Protein AF-0000000079619446 (afdb_homodimer)

Secondary structure (DSSP, 8-state):
--B-TTSSBEEEEE--SSSSTT-EEEEETTBTBS---EEESSPPPPHHHHHHHHHHHHHHHHHHHHHHHHHHHHHHH-/--B-TTSSBEEEEE--SSSSTT-EEEEETTBTBS---EEESSPPPPHHHHHHHHHHHHHHHHHHHHHHHHHHHHHHH-

Foldseek 3Di:
DDAFPVGHFWDKDADCDLFARRWIWTHDPVVVDPTPGIGGPDDGDDPVCSPVVNVVVVVVVVVVVVVVVVVVVVVVVD/DDAFPVGHFWDKDADCDLFARRWIWTDHPVVPDPTPGIGGPDDGDDPVCSPVVNVVVVVVVVVVVVVVVVVVVVVVVD

Solvent-accessible surface area (backbone atoms only — not comparable to full-atom values): 9047 Å² total; per-residue (Å²): 138,54,67,30,86,86,70,42,65,38,38,81,44,70,34,76,46,76,85,36,52,70,33,38,26,34,29,43,71,65,73,83,50,97,66,82,44,73,42,73,70,50,73,84,67,38,73,66,50,48,57,49,48,59,50,53,50,51,52,33,51,52,44,50,50,50,39,53,52,53,51,50,54,54,55,67,76,96,138,54,67,30,88,86,72,43,66,37,38,81,44,71,35,78,46,76,84,35,51,69,35,37,26,33,28,43,71,64,73,81,51,95,65,81,43,73,43,73,70,48,73,83,66,38,73,67,50,47,57,50,49,60,50,51,50,51,54,34,51,52,45,49,51,50,39,53,53,53,51,50,55,54,56,67,75,96

Nearest PDB structures (foldseek):
  6ri9-assembly1_D  TM=3.831E-01  e=5.414E+00  Escherichia coli K-12
  7fik-assembly1_B  TM=2.428E-01  e=3.072E+00  Xenopus laevis
  6fne-assembly1_A  TM=3.066E-01  e=7.899E+00  Homo sapiens

Sequence (156 aa):
MVVCHCGRFAIVRTSWTDQNPGRRFYSCLMQGTKCRFIGWVDPPMCPRSKEIIPGLLKSKNKVDLDVKTLEDRIRTKVMVVCHCGRFAIVRTSWTDQNPGRRFYSCLMQGTKCRFIGWVDPPMCPRSKEIIPGLLKSKNKVDLDVKTLEDRIRTKV

Radius of gyration: 21.34 Å; Cα contacts (8 Å, |Δi|>4): 237; chains: 2; bounding box: 59×54×43 Å

InterPro domains:
  IPR010666 Zinc finger, GRF-type [PF06839] (2-42)
  IPR010666 Zinc finger, GRF-type [PS51999] (4-44)

Structure (mmCIF, N/CA/C/O backbone):
data_AF-0000000079619446-model_v1
#
loop_
_entity.id
_entity.type
_entity.pdbx_description
1 polymer 'GRF-type domain-containing protein'
#
loop_
_atom_site.group_PDB
_atom_site.id
_atom_site.type_symbol
_atom_site.label_atom_id
_atom_site.label_alt_id
_atom_site.label_comp_id
_atom_site.label_asym_id
_atom_site.label_entity_id
_atom_site.label_seq_id
_atom_site.pdbx_PDB_ins_code
_atom_site.Cartn_x
_atom_site.Cartn_y
_atom_site.Cartn_z
_atom_site.occupancy
_atom_site.B_iso_or_equiv
_atom_site.auth_seq_id
_atom_site.auth_comp_id
_atom_site.auth_asym_id
_atom_site.auth_atom_id
_atom_site.pdbx_PDB_model_num
ATOM 1 N N . MET A 1 1 ? 10.445 -25.641 -4.031 1 89.06 1 MET A N 1
ATOM 2 C CA . MET A 1 1 ? 11.305 -24.891 -4.938 1 89.06 1 MET A CA 1
ATOM 3 C C . MET A 1 1 ? 10.742 -24.891 -6.355 1 89.06 1 MET A C 1
ATOM 5 O O . MET A 1 1 ? 10.18 -25.891 -6.801 1 89.06 1 MET A O 1
ATOM 9 N N . VAL A 1 2 ? 10.695 -23.719 -6.941 1 94.81 2 VAL A N 1
ATOM 10 C CA . VAL A 1 2 ? 10.141 -23.594 -8.281 1 94.81 2 VAL A CA 1
ATOM 11 C C . VAL A 1 2 ? 11.266 -23.406 -9.297 1 94.81 2 VAL A C 1
ATOM 13 O O . VAL A 1 2 ? 12.219 -22.672 -9.039 1 94.81 2 VAL A O 1
ATOM 16 N N . VAL A 1 3 ? 11.164 -24.172 -10.375 1 92.94 3 VAL A N 1
ATOM 17 C CA . VAL A 1 3 ? 12.195 -24.125 -11.406 1 92.94 3 VAL A CA 1
ATOM 18 C C . VAL A 1 3 ? 11.672 -23.391 -12.633 1 92.94 3 VAL A C 1
ATOM 20 O O . VAL A 1 3 ? 10.523 -23.594 -13.047 1 92.94 3 VAL A O 1
ATOM 23 N N . CYS A 1 4 ? 12.57 -22.438 -13.203 1 92.62 4 CYS A N 1
ATOM 24 C CA . CYS A 1 4 ? 12.109 -21.703 -14.375 1 92.62 4 CYS A CA 1
ATOM 25 C C . CYS A 1 4 ? 12.359 -22.5 -15.648 1 92.62 4 CYS A C 1
ATOM 27 O O . CYS A 1 4 ? 12.711 -23.688 -15.586 1 92.62 4 CYS A O 1
ATOM 29 N N . HIS A 1 5 ? 12.039 -21.906 -16.766 1 89.56 5 HIS A N 1
ATOM 30 C CA . HIS A 1 5 ? 12.047 -22.609 -18.047 1 89.56 5 HIS A CA 1
ATOM 31 C C . HIS A 1 5 ? 13.461 -22.984 -18.469 1 89.56 5 HIS A C 1
ATOM 33 O O . HIS A 1 5 ? 13.656 -23.953 -19.203 1 89.56 5 HIS A O 1
ATOM 39 N N . CYS A 1 6 ? 14.492 -22.375 -17.953 1 89.19 6 CYS A N 1
ATOM 40 C CA . CYS A 1 6 ? 15.867 -22.625 -18.359 1 89.19 6 CYS A CA 1
ATOM 41 C C . CYS A 1 6 ? 16.531 -23.641 -17.438 1 89.19 6 CYS A C 1
ATOM 43 O O . CYS A 1 6 ? 17.719 -23.938 -17.594 1 89.19 6 CYS A O 1
ATOM 45 N N . GLY A 1 7 ? 15.766 -24.078 -16.438 1 90 7 GLY A N 1
ATOM 46 C CA . GLY A 1 7 ? 16.266 -25.141 -15.578 1 90 7 GLY A CA 1
ATOM 47 C C . GLY A 1 7 ? 16.859 -24.641 -14.281 1 90 7 GLY A C 1
ATOM 48 O O . GLY A 1 7 ? 17.328 -25.422 -13.461 1 90 7 GLY A O 1
ATOM 49 N N . ARG A 1 8 ? 16.766 -23.406 -14.094 1 90.94 8 ARG A N 1
ATOM 50 C CA . ARG A 1 8 ? 17.281 -22.812 -12.867 1 90.94 8 ARG A CA 1
ATOM 51 C C . ARG A 1 8 ? 16.172 -22.594 -11.844 1 90.94 8 ARG A C 1
ATOM 53 O O . ARG A 1 8 ? 15 -22.531 -12.203 1 90.94 8 ARG A O 1
ATOM 60 N N . PHE A 1 9 ? 16.625 -22.5 -10.656 1 93.88 9 PHE A N 1
ATOM 61 C CA . PHE A 1 9 ? 15.656 -22.172 -9.609 1 93.88 9 PHE A CA 1
ATOM 62 C C . PHE A 1 9 ? 15.141 -20.75 -9.766 1 93.88 9 PHE A C 1
ATOM 64 O O . PHE A 1 9 ? 15.914 -19.828 -10.008 1 93.88 9 PHE A O 1
ATOM 71 N N . ALA A 1 10 ? 13.82 -20.609 -9.617 1 94.38 10 ALA A N 1
ATOM 72 C CA . ALA A 1 10 ? 13.18 -19.312 -9.711 1 94.38 10 ALA A CA 1
ATOM 73 C C . ALA A 1 10 ? 13.266 -18.562 -8.383 1 94.38 10 ALA A C 1
ATOM 75 O O . ALA A 1 10 ? 13.406 -19.172 -7.324 1 94.38 10 ALA A O 1
ATOM 76 N N . ILE A 1 11 ? 13.203 -17.234 -8.484 1 95.06 11 ILE A N 1
ATOM 77 C CA . ILE A 1 11 ? 13.148 -16.391 -7.289 1 95.06 11 ILE A CA 1
ATOM 78 C C . ILE A 1 11 ? 11.812 -15.656 -7.234 1 95.06 11 ILE A C 1
ATOM 80 O O . ILE A 1 11 ? 11.109 -15.547 -8.242 1 95.06 11 ILE A O 1
ATOM 84 N N . VAL A 1 12 ? 11.461 -15.289 -6.008 1 96.56 12 VAL A N 1
ATOM 85 C CA . VAL A 1 12 ? 10.211 -14.555 -5.828 1 96.56 12 VAL A CA 1
ATOM 86 C C . VAL A 1 12 ? 10.477 -13.055 -5.898 1 96.56 12 VAL A C 1
ATOM 88 O O . VAL A 1 12 ? 11.398 -12.555 -5.246 1 96.56 12 VAL A O 1
ATOM 91 N N . ARG A 1 13 ? 9.688 -12.383 -6.781 1 96.12 13 ARG A N 1
ATOM 92 C CA . ARG A 1 13 ? 9.719 -10.922 -6.895 1 96.12 13 ARG A CA 1
ATOM 93 C C . ARG A 1 13 ? 8.344 -10.328 -6.641 1 96.12 13 ARG A C 1
ATOM 95 O O . ARG A 1 13 ? 7.352 -11.047 -6.547 1 96.12 13 ARG A O 1
ATOM 102 N N . THR A 1 14 ? 8.414 -9 -6.418 1 97.94 14 THR A N 1
ATOM 103 C CA . THR A 1 14 ? 7.164 -8.266 -6.246 1 97.94 14 THR A CA 1
ATOM 104 C C . THR A 1 14 ? 6.855 -7.426 -7.484 1 97.94 14 THR A C 1
ATOM 106 O O . THR A 1 14 ? 7.715 -6.695 -7.973 1 97.94 14 THR A O 1
ATOM 109 N N . SER A 1 15 ? 5.645 -7.594 -8.016 1 97.81 15 SER A N 1
ATOM 110 C CA . SER A 1 15 ? 5.184 -6.797 -9.148 1 97.81 15 SER A CA 1
ATOM 111 C C . SER A 1 15 ? 4.715 -5.418 -8.695 1 97.81 15 SER A C 1
ATOM 113 O O . SER A 1 15 ? 4.043 -5.285 -7.672 1 97.81 15 SER A O 1
ATOM 115 N N . TRP A 1 16 ? 5.031 -4.422 -9.516 1 97.75 16 TRP A N 1
ATOM 116 C CA . TRP A 1 16 ? 4.617 -3.057 -9.211 1 97.75 16 TRP A CA 1
ATOM 117 C C . TRP A 1 16 ? 3.91 -2.422 -10.398 1 97.75 16 TRP A C 1
ATOM 119 O O . TRP A 1 16 ? 3.777 -1.197 -10.469 1 97.75 16 TRP A O 1
ATOM 129 N N . THR A 1 17 ? 3.482 -3.301 -11.227 1 97.06 17 THR A N 1
ATOM 130 C CA . THR A 1 17 ? 2.719 -2.807 -12.367 1 97.06 17 THR A CA 1
ATOM 131 C C . THR A 1 17 ? 1.337 -2.332 -11.922 1 97.06 17 THR A C 1
ATOM 133 O O . THR A 1 17 ? 0.858 -2.707 -10.852 1 97.06 17 THR A O 1
ATOM 136 N N . ASP A 1 18 ? 0.649 -1.598 -12.703 1 95 18 ASP A N 1
ATOM 137 C CA . ASP A 1 18 ? -0.672 -1.059 -12.398 1 95 18 ASP A CA 1
ATOM 138 C C . ASP A 1 18 ? -1.696 -2.178 -12.227 1 95 18 ASP A C 1
ATOM 140 O O . ASP A 1 18 ? -2.648 -2.041 -11.453 1 95 18 ASP A O 1
ATOM 144 N N . GLN A 1 19 ? -1.49 -3.266 -12.859 1 96.44 19 GLN A N 1
ATOM 145 C CA . GLN A 1 19 ? -2.461 -4.355 -12.852 1 96.44 19 GLN A CA 1
ATOM 146 C C . GLN A 1 19 ? -2.199 -5.312 -11.688 1 96.44 19 GLN A C 1
ATOM 148 O O . GLN A 1 19 ? -3.109 -6.008 -11.234 1 96.44 19 GLN A O 1
ATOM 153 N N . ASN A 1 20 ? -0.962 -5.375 -11.164 1 98.25 20 ASN A N 1
ATOM 154 C CA . ASN A 1 20 ? -0.579 -6.336 -10.133 1 98.25 20 ASN A CA 1
ATOM 155 C C . ASN A 1 20 ? 0.33 -5.699 -9.086 1 98.25 20 ASN A C 1
ATOM 157 O O . ASN A 1 20 ? 1.413 -6.211 -8.805 1 98.25 20 ASN A O 1
ATOM 161 N N . PRO A 1 21 ? -0.137 -4.633 -8.523 1 98.69 21 PRO A N 1
ATOM 162 C CA . PRO A 1 21 ? 0.744 -3.971 -7.555 1 98.69 21 PRO A CA 1
ATOM 163 C C . PRO A 1 21 ? 0.942 -4.789 -6.281 1 98.69 21 PRO A C 1
ATOM 165 O O . PRO A 1 21 ? -0.033 -5.148 -5.617 1 98.69 21 PRO A O 1
ATOM 168 N N . GLY A 1 22 ? 2.182 -5.082 -6.035 1 98.56 22 GLY A N 1
ATOM 169 C CA . GLY A 1 22 ? 2.49 -5.758 -4.785 1 98.56 22 GLY A CA 1
ATOM 170 C C . GLY A 1 22 ? 2.412 -7.27 -4.883 1 98.56 22 GLY A C 1
ATOM 171 O O . GLY A 1 22 ? 2.783 -7.977 -3.947 1 98.56 22 GLY A O 1
ATOM 172 N N . ARG A 1 23 ? 1.904 -7.75 -5.977 1 98.81 23 ARG A N 1
ATOM 173 C CA . ARG A 1 23 ? 1.712 -9.188 -6.148 1 98.81 23 ARG A CA 1
ATOM 174 C C . ARG A 1 23 ? 3.049 -9.906 -6.285 1 98.81 23 ARG A C 1
ATOM 176 O O . ARG A 1 23 ? 3.949 -9.422 -6.98 1 98.81 23 ARG A O 1
ATOM 183 N N . ARG A 1 24 ? 3.078 -11.047 -5.684 1 98.62 24 ARG A N 1
ATOM 184 C CA . ARG A 1 24 ? 4.324 -11.805 -5.773 1 98.62 24 ARG A CA 1
ATOM 185 C C . ARG A 1 24 ? 4.281 -12.797 -6.93 1 98.62 24 ARG A C 1
ATOM 187 O O . ARG A 1 24 ? 3.227 -13.359 -7.23 1 98.62 24 ARG A O 1
ATOM 194 N N . PHE A 1 25 ? 5.531 -12.945 -7.527 1 97.62 25 PHE A N 1
ATOM 195 C CA . PHE A 1 25 ? 5.641 -13.891 -8.633 1 97.62 25 PHE A CA 1
ATOM 196 C C . PHE A 1 25 ? 7.035 -14.508 -8.68 1 97.62 25 PHE A C 1
ATOM 198 O O . PHE A 1 25 ? 8.008 -13.898 -8.227 1 97.62 25 PHE A O 1
ATOM 205 N N . TYR A 1 26 ? 7.094 -15.695 -9.109 1 96.38 26 TYR A N 1
ATOM 206 C CA . TYR A 1 26 ? 8.359 -16.359 -9.414 1 96.38 26 TYR A CA 1
ATOM 207 C C . TYR A 1 26 ? 8.969 -15.805 -10.703 1 96.38 26 TYR A C 1
ATOM 209 O O . TYR A 1 26 ? 8.258 -15.586 -11.68 1 96.38 26 TYR A O 1
ATOM 217 N N . SER A 1 27 ? 10.289 -15.562 -10.617 1 94.12 27 SER A N 1
ATOM 218 C CA . SER A 1 27 ? 11.023 -15.109 -11.797 1 94.12 27 SER 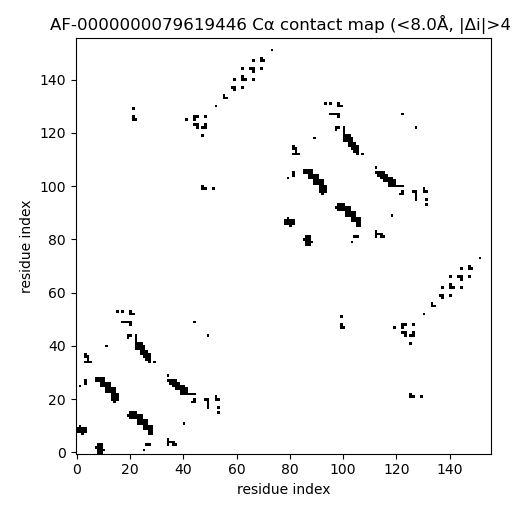A CA 1
ATOM 219 C C . SER A 1 27 ? 12.422 -15.727 -11.852 1 94.12 27 SER A C 1
ATOM 221 O O . SER A 1 27 ? 12.945 -16.172 -10.828 1 94.12 27 SER A O 1
ATOM 223 N N . CYS A 1 28 ? 12.852 -15.773 -13.07 1 92.62 28 CYS A N 1
ATOM 224 C CA . CYS A 1 28 ? 14.203 -16.281 -13.266 1 92.62 28 CYS A CA 1
ATOM 225 C C . CYS A 1 28 ? 15.234 -15.312 -12.695 1 92.62 28 CYS A C 1
ATOM 227 O O . CYS A 1 28 ? 15.102 -14.094 -12.852 1 92.62 28 CYS A O 1
ATOM 229 N N . LEU A 1 29 ? 16.203 -15.906 -11.922 1 85.5 29 LEU A N 1
ATOM 230 C CA . LEU A 1 29 ? 17.266 -15.109 -11.32 1 85.5 29 LEU A CA 1
ATOM 231 C C . LEU A 1 29 ? 18.094 -14.414 -12.391 1 85.5 29 LEU A C 1
ATOM 233 O O . LEU A 1 29 ? 18.609 -13.32 -12.172 1 85.5 29 LEU A O 1
ATOM 237 N N . MET A 1 30 ? 18.297 -15.039 -13.406 1 76.88 30 MET A N 1
ATOM 238 C CA . MET A 1 30 ? 19.062 -14.453 -14.5 1 76.88 30 MET A CA 1
ATOM 239 C C . MET A 1 30 ? 18.219 -13.477 -15.312 1 76.88 30 MET A C 1
ATOM 241 O O . MET A 1 30 ? 18.406 -13.336 -16.516 1 76.88 30 MET A O 1
ATOM 245 N N . GLN A 1 31 ? 17.328 -12.711 -14.633 1 63.03 31 GLN A N 1
ATOM 246 C CA . GLN A 1 31 ? 16.469 -11.656 -15.164 1 63.03 31 GLN A CA 1
ATOM 247 C C . GLN A 1 31 ? 17.281 -10.617 -15.93 1 63.03 31 GLN A C 1
ATOM 249 O O . GLN A 1 31 ? 18.281 -10.109 -15.422 1 63.03 31 GLN A O 1
ATOM 254 N N . GLY A 1 32 ? 17.469 -10.711 -17.203 1 57.06 32 GLY A N 1
ATOM 255 C CA . GLY A 1 32 ? 18.141 -10.117 -18.344 1 57.06 32 GLY A CA 1
ATOM 256 C C . GLY A 1 32 ? 18.406 -11.109 -19.469 1 57.06 32 GLY A C 1
ATOM 257 O O . GLY A 1 32 ? 18.766 -10.719 -20.578 1 57.06 32 GLY A O 1
ATOM 258 N N . THR A 1 33 ? 18.344 -12.297 -19 1 58.06 33 THR A N 1
ATOM 259 C CA . THR A 1 33 ? 18.547 -13.266 -20.078 1 58.06 33 THR A CA 1
ATOM 260 C C . THR A 1 33 ? 17.234 -13.578 -20.781 1 58.06 33 THR A C 1
ATOM 262 O O . THR A 1 33 ? 16.172 -13.094 -20.375 1 58.06 33 THR A O 1
ATOM 265 N N . LYS A 1 34 ? 17.094 -14.336 -21.844 1 72 34 LYS A N 1
ATOM 266 C CA . LYS A 1 34 ? 16.109 -14.836 -22.797 1 72 34 LYS A CA 1
ATOM 267 C C . LYS A 1 34 ? 15 -15.602 -22.094 1 72 34 LYS A C 1
ATOM 269 O O . LYS A 1 34 ? 13.969 -15.906 -22.688 1 72 34 LYS A O 1
ATOM 274 N N . CYS A 1 35 ? 15.148 -15.672 -20.656 1 87.56 35 CYS A N 1
ATOM 275 C CA . CYS A 1 35 ? 14.133 -16.5 -20.016 1 87.56 35 CYS A CA 1
ATOM 276 C C . CYS A 1 35 ? 12.945 -15.664 -19.562 1 87.56 35 CYS A C 1
ATOM 278 O O . CYS A 1 35 ? 13.117 -14.68 -18.844 1 87.56 35 CYS A O 1
ATOM 280 N N . ARG A 1 36 ? 11.758 -15.938 -19.906 1 86.25 36 ARG A N 1
ATOM 281 C CA . ARG A 1 36 ? 10.555 -15.156 -19.656 1 86.25 36 ARG A CA 1
ATOM 282 C C . ARG A 1 36 ? 9.617 -15.898 -18.703 1 86.25 36 ARG A C 1
ATOM 284 O O . ARG A 1 36 ? 8.391 -15.742 -18.781 1 86.25 36 ARG A O 1
ATOM 291 N N . PHE A 1 37 ? 10.266 -16.688 -17.875 1 93.06 37 PHE A N 1
ATOM 292 C CA . PHE A 1 37 ? 9.453 -17.453 -16.938 1 93.06 37 PHE A CA 1
ATOM 293 C C . PHE A 1 37 ? 8.781 -16.547 -15.914 1 93.06 37 PHE A C 1
ATOM 295 O O . PHE A 1 37 ? 9.453 -15.719 -15.281 1 93.06 37 PHE A O 1
ATOM 302 N N . ILE A 1 38 ? 7.441 -16.625 -15.742 1 93.12 38 ILE A N 1
ATOM 303 C CA . ILE A 1 38 ? 6.66 -15.938 -14.711 1 93.12 38 ILE A CA 1
ATOM 304 C C . ILE A 1 38 ? 5.598 -16.891 -14.156 1 93.12 38 ILE A C 1
ATOM 306 O O . ILE A 1 38 ? 4.848 -17.5 -14.922 1 93.12 38 ILE A O 1
ATOM 310 N N . GLY A 1 39 ? 5.66 -17.062 -12.859 1 95.81 39 GLY A N 1
ATOM 311 C CA . GLY A 1 39 ? 4.633 -17.797 -12.148 1 95.81 39 GLY A CA 1
ATOM 312 C C . GLY A 1 39 ? 4.109 -17.062 -10.93 1 95.81 39 GLY A C 1
ATOM 313 O O . GLY A 1 39 ? 4.863 -16.781 -9.992 1 95.81 39 GLY A O 1
ATOM 314 N N . TRP A 1 40 ? 2.801 -16.953 -10.945 1 97.56 40 TRP A N 1
ATOM 315 C CA . TRP A 1 40 ? 2.213 -16.156 -9.875 1 97.56 40 TRP A CA 1
ATOM 316 C C . TRP A 1 40 ? 2.176 -16.938 -8.562 1 97.56 40 TRP A C 1
ATOM 318 O O . TRP A 1 40 ? 1.771 -18.109 -8.539 1 97.56 40 TRP A O 1
ATOM 328 N N . VAL A 1 41 ? 2.66 -16.25 -7.594 1 98.06 41 VAL A N 1
ATOM 329 C CA . VAL A 1 41 ? 2.598 -16.766 -6.234 1 98.06 41 VAL A CA 1
ATOM 330 C C . VAL A 1 41 ? 1.249 -16.422 -5.609 1 98.06 41 VAL A C 1
ATOM 332 O O . VAL A 1 41 ? 0.594 -17.297 -5.02 1 98.06 41 VAL A O 1
ATOM 335 N N . ASP A 1 42 ? 0.849 -15.195 -5.738 1 98.5 42 ASP A N 1
ATOM 336 C CA . ASP A 1 42 ? -0.397 -14.688 -5.168 1 98.5 42 ASP A CA 1
ATOM 337 C C . ASP A 1 42 ? -1.524 -14.719 -6.195 1 98.5 42 ASP A C 1
ATOM 339 O O . ASP A 1 42 ? -1.277 -14.617 -7.398 1 98.5 42 ASP A O 1
ATOM 343 N N . PRO A 1 43 ? -2.77 -14.836 -5.703 1 98.19 43 PRO A N 1
ATOM 344 C CA . PRO A 1 43 ? -3.902 -14.555 -6.59 1 98.19 43 PRO A CA 1
ATOM 345 C C . PRO A 1 43 ? -3.951 -13.102 -7.043 1 98.19 43 PRO A C 1
ATOM 347 O O . PRO A 1 43 ? -3.145 -12.281 -6.598 1 98.19 43 PRO A O 1
ATOM 350 N N . PRO A 1 44 ? -4.875 -12.797 -7.953 1 98.19 44 PRO A N 1
ATOM 351 C CA . PRO A 1 44 ? -5.004 -11.398 -8.367 1 98.19 44 PRO A CA 1
ATOM 352 C C . PRO A 1 44 ? -5.312 -10.461 -7.207 1 98.19 44 PRO A C 1
ATOM 354 O O . PRO A 1 44 ? -6.043 -10.836 -6.285 1 98.19 44 PRO A O 1
ATOM 357 N N . MET A 1 45 ? -4.844 -9.344 -7.367 1 98.56 45 MET A N 1
ATOM 358 C CA . MET A 1 45 ? -5.062 -8.328 -6.336 1 98.56 45 MET A CA 1
ATOM 359 C C . MET A 1 45 ? -6.5 -7.828 -6.359 1 98.56 45 MET A C 1
ATOM 361 O O . MET A 1 45 ? -7.105 -7.715 -7.426 1 98.56 45 MET A O 1
ATOM 365 N N . CYS A 1 46 ? -6.953 -7.5 -5.176 1 98.5 46 CYS A N 1
ATOM 366 C CA . CYS A 1 46 ? -8.32 -6.988 -5.094 1 98.5 46 CYS A CA 1
ATOM 367 C C . CYS A 1 46 ? -8.406 -5.578 -5.66 1 98.5 46 CYS A C 1
ATOM 369 O O . CYS A 1 46 ? -7.418 -4.844 -5.672 1 98.5 46 CYS A O 1
ATOM 371 N N . PRO A 1 47 ? -9.555 -5.23 -6.125 1 98.12 47 PRO A N 1
ATOM 372 C CA . PRO A 1 47 ? -9.703 -3.951 -6.824 1 98.12 47 PRO A CA 1
ATOM 373 C C . PRO A 1 47 ? -9.227 -2.764 -6 1 98.12 47 PRO A C 1
ATOM 375 O O . PRO A 1 47 ? -8.508 -1.898 -6.512 1 98.12 47 PRO A O 1
ATOM 378 N N . ARG A 1 48 ? -9.594 -2.73 -4.785 1 98.62 48 ARG A N 1
ATOM 379 C CA . ARG A 1 48 ? -9.219 -1.588 -3.955 1 98.62 48 ARG A CA 1
ATOM 380 C C . ARG A 1 48 ? -7.699 -1.469 -3.842 1 98.62 48 ARG A C 1
ATOM 382 O O . ARG A 1 48 ? -7.156 -0.365 -3.889 1 98.62 48 ARG A O 1
ATOM 389 N N . SER A 1 49 ? -7.043 -2.549 -3.674 1 98.62 49 SER A N 1
ATOM 390 C CA . SER A 1 49 ? -5.594 -2.508 -3.527 1 98.62 49 SER A CA 1
ATOM 391 C C . SER A 1 49 ? -4.922 -1.998 -4.797 1 98.62 49 SER A C 1
ATOM 393 O O . SER A 1 49 ? -3.875 -1.353 -4.738 1 98.62 49 SER A O 1
ATOM 395 N N . LYS A 1 50 ? -5.52 -2.217 -5.934 1 98.56 50 LYS A N 1
ATOM 396 C CA . LYS A 1 50 ? -4.969 -1.746 -7.203 1 98.56 50 LYS A CA 1
ATOM 397 C C . LYS A 1 50 ? -5.039 -0.225 -7.301 1 98.56 50 LYS A C 1
ATOM 399 O O . LYS A 1 50 ? -4.305 0.386 -8.078 1 98.56 50 LYS A O 1
ATOM 404 N N . GLU A 1 51 ? -5.895 0.261 -6.559 1 98.06 51 GLU A N 1
ATOM 405 C CA . GLU A 1 51 ? -6.039 1.714 -6.539 1 98.06 51 GLU A CA 1
ATOM 406 C C . GLU A 1 51 ? -5.117 2.346 -5.5 1 98.06 51 GLU A C 1
ATOM 408 O O . GLU A 1 51 ? -4.43 3.326 -5.789 1 98.06 51 GLU A O 1
ATOM 413 N N . ILE A 1 52 ? -5.098 1.714 -4.348 1 98.44 52 ILE A N 1
ATOM 414 C CA . ILE A 1 52 ? -4.523 2.422 -3.209 1 98.44 52 ILE A CA 1
ATOM 415 C C . ILE A 1 52 ? -3.014 2.191 -3.166 1 98.44 52 ILE A C 1
ATOM 417 O O . ILE A 1 52 ? -2.256 3.07 -2.748 1 98.44 52 ILE A O 1
ATOM 421 N N . ILE A 1 53 ? -2.555 1.022 -3.578 1 98.69 53 ILE A N 1
ATOM 422 C CA . ILE A 1 53 ? -1.138 0.699 -3.449 1 98.69 53 ILE A CA 1
ATOM 423 C C . ILE A 1 53 ? -0.313 1.632 -4.332 1 98.69 53 ILE A C 1
ATOM 425 O O . ILE A 1 53 ? 0.664 2.229 -3.873 1 98.69 53 ILE A O 1
ATOM 429 N N . PRO A 1 54 ? -0.669 1.824 -5.641 1 98.38 54 PRO A N 1
ATOM 430 C CA . PRO A 1 54 ? 0.091 2.797 -6.426 1 98.38 54 PRO A CA 1
ATOM 431 C C . PRO A 1 54 ? 0.106 4.188 -5.793 1 98.38 54 PRO A C 1
ATOM 433 O O . PRO A 1 54 ? 1.113 4.895 -5.871 1 98.38 54 PRO A O 1
ATOM 436 N N . GLY A 1 55 ? -0.947 4.602 -5.242 1 97.81 55 GLY A N 1
ATOM 437 C CA . GLY A 1 55 ? -0.998 5.883 -4.559 1 97.81 55 GLY A CA 1
ATOM 438 C C . GLY A 1 55 ? -0.013 5.988 -3.412 1 97.81 55 GLY A C 1
ATOM 439 O O . GLY A 1 55 ? 0.695 6.992 -3.283 1 97.81 55 GLY A O 1
ATOM 440 N N . LEU A 1 56 ? -0.007 4.988 -2.615 1 97.94 56 LEU A N 1
ATOM 441 C CA . LEU A 1 56 ? 0.907 4.957 -1.479 1 97.94 56 LEU A CA 1
ATOM 442 C C . LEU A 1 56 ? 2.357 4.984 -1.947 1 97.94 56 LEU A C 1
ATOM 444 O O . LEU A 1 56 ? 3.189 5.684 -1.365 1 97.94 56 LEU A O 1
ATOM 448 N N . LEU A 1 57 ? 2.652 4.246 -2.975 1 97.81 57 LEU A N 1
ATOM 449 C CA . LEU A 1 57 ? 4 4.223 -3.529 1 97.81 57 LEU A CA 1
ATOM 450 C C . LEU A 1 57 ? 4.402 5.605 -4.035 1 97.81 57 LEU A C 1
ATOM 452 O O . LEU A 1 57 ? 5.516 6.07 -3.768 1 97.81 57 LEU A O 1
ATOM 456 N N . LYS A 1 58 ? 3.539 6.234 -4.766 1 98.06 58 LYS A N 1
ATOM 457 C CA . LYS A 1 58 ? 3.82 7.574 -5.277 1 98.06 58 LYS A CA 1
ATOM 458 C C . LYS A 1 58 ? 4.098 8.547 -4.137 1 98.06 58 LYS A C 1
ATOM 460 O O . LYS A 1 58 ? 5.035 9.344 -4.203 1 98.06 58 LYS A O 1
ATOM 465 N N . SER A 1 59 ? 3.236 8.523 -3.162 1 97.88 59 SER A N 1
ATOM 466 C CA . SER A 1 59 ? 3.418 9.406 -2.01 1 97.88 59 SER A CA 1
ATOM 467 C C . SER A 1 59 ? 4.766 9.164 -1.34 1 97.88 59 SER A C 1
ATOM 469 O O . SER A 1 59 ? 5.477 10.109 -1.001 1 97.88 59 SER A O 1
ATOM 471 N N . LYS A 1 60 ? 5.066 7.906 -1.119 1 98 60 LYS A N 1
ATOM 472 C CA . LYS A 1 60 ? 6.344 7.566 -0.496 1 98 60 LYS A CA 1
ATOM 473 C C . LYS A 1 60 ? 7.516 8.094 -1.322 1 98 60 LYS A C 1
ATOM 475 O O . LYS A 1 60 ? 8.453 8.672 -0.778 1 98 60 LYS A O 1
ATOM 480 N N . ASN A 1 61 ? 7.457 7.871 -2.631 1 97.62 61 ASN A N 1
ATOM 481 C CA . ASN A 1 61 ? 8.523 8.32 -3.52 1 97.62 61 ASN A CA 1
ATOM 482 C C . ASN A 1 61 ? 8.695 9.836 -3.473 1 97.62 61 ASN A C 1
ATOM 484 O O . ASN A 1 61 ? 9.82 10.336 -3.506 1 97.62 61 ASN A O 1
ATOM 488 N N . LYS A 1 62 ? 7.605 10.445 -3.4 1 98.44 62 LYS A N 1
ATOM 489 C CA . LYS A 1 62 ? 7.656 11.898 -3.32 1 98.44 62 LYS A CA 1
ATOM 490 C C . LYS A 1 62 ? 8.398 12.352 -2.064 1 98.44 62 LYS A C 1
ATOM 492 O O . LYS A 1 62 ? 9.25 13.242 -2.129 1 98.44 62 LYS A O 1
ATOM 497 N N . VAL A 1 63 ? 8.086 11.672 -0.988 1 98.38 63 VAL A N 1
ATOM 498 C CA . VAL A 1 63 ? 8.703 12.062 0.272 1 98.38 63 VAL A CA 1
ATOM 499 C C . VAL A 1 63 ? 10.188 11.688 0.257 1 98.38 63 VAL A C 1
ATOM 501 O O . VAL A 1 63 ? 11.023 12.414 0.802 1 98.38 63 VAL A O 1
ATOM 504 N N . ASP A 1 64 ? 10.492 10.633 -0.356 1 98.31 64 ASP A N 1
ATOM 505 C CA . ASP A 1 64 ? 11.891 10.227 -0.506 1 98.31 64 ASP A CA 1
ATOM 506 C C . ASP A 1 64 ? 12.688 11.281 -1.271 1 98.31 64 ASP A C 1
ATOM 508 O O . ASP A 1 64 ? 13.828 11.578 -0.92 1 98.31 64 ASP A O 1
ATOM 512 N N . LEU A 1 65 ? 12.117 11.812 -2.299 1 97.94 65 LEU A N 1
ATOM 513 C CA . LEU A 1 65 ? 12.758 12.875 -3.066 1 97.94 65 LEU A CA 1
ATOM 514 C C . LEU A 1 65 ? 12.984 14.109 -2.203 1 97.94 65 LEU A C 1
ATOM 516 O O . LEU A 1 65 ? 14.016 14.773 -2.32 1 97.94 65 LEU A O 1
ATOM 520 N N . ASP A 1 66 ? 12.031 14.352 -1.369 1 97.88 66 ASP A N 1
ATOM 521 C CA . ASP A 1 66 ? 12.18 15.484 -0.455 1 97.88 66 ASP A CA 1
ATOM 522 C C . ASP A 1 66 ? 13.398 15.305 0.444 1 97.88 66 ASP A C 1
ATOM 524 O O . ASP A 1 66 ? 14.148 16.25 0.681 1 97.88 66 ASP A O 1
ATOM 528 N N . VAL A 1 67 ? 13.562 14.133 0.936 1 98.12 67 VAL A N 1
ATOM 529 C CA . VAL A 1 67 ? 14.695 13.828 1.805 1 98.12 67 VAL A CA 1
ATOM 530 C C . VAL A 1 67 ? 16 14.102 1.061 1 98.12 67 VAL A C 1
ATOM 532 O O . VAL A 1 67 ? 16.906 14.734 1.6 1 98.12 67 VAL A O 1
ATOM 535 N N . LYS A 1 68 ? 16.016 13.562 -0.121 1 97.62 68 LYS A N 1
ATOM 536 C CA . LYS A 1 68 ? 17.234 13.75 -0.922 1 97.62 68 LYS A CA 1
ATOM 537 C C . LYS A 1 68 ? 17.516 15.234 -1.138 1 97.62 68 LYS A C 1
ATOM 539 O O . LYS A 1 68 ? 18.672 15.664 -1.029 1 97.62 68 LYS A O 1
ATOM 544 N N . THR A 1 69 ? 16.547 15.984 -1.421 1 97.19 69 THR A N 1
ATOM 545 C CA . THR A 1 69 ? 16.688 17.406 -1.653 1 97.19 69 THR A CA 1
ATOM 546 C C . THR A 1 69 ? 17.219 18.109 -0.406 1 97.19 69 THR A C 1
ATOM 548 O O . THR A 1 69 ? 18.125 18.938 -0.493 1 97.19 69 THR A O 1
ATOM 551 N N . LEU A 1 70 ? 16.703 17.75 0.753 1 96.31 70 LEU A N 1
ATOM 552 C CA . LEU A 1 70 ? 17.109 18.375 2.014 1 96.31 70 LEU A CA 1
ATOM 553 C C . LEU A 1 70 ? 18.547 17.984 2.367 1 96.31 70 LEU A C 1
ATOM 555 O O . LEU A 1 70 ? 19.312 18.812 2.865 1 96.31 70 LEU A O 1
ATOM 559 N N . GLU A 1 71 ? 18.812 16.719 2.08 1 95.69 71 GLU A N 1
ATOM 560 C CA . GLU A 1 71 ? 20.188 16.266 2.33 1 95.69 71 GLU A CA 1
ATOM 561 C C . GLU A 1 71 ? 21.188 17.031 1.475 1 95.69 71 GLU A C 1
ATOM 563 O O . GLU A 1 71 ? 22.266 17.391 1.948 1 95.69 71 GLU A O 1
ATOM 568 N N . ASP A 1 72 ? 20.875 17.312 0.274 1 95.19 72 ASP A N 1
ATOM 569 C CA . ASP A 1 72 ? 21.734 18.062 -0.631 1 95.19 72 ASP A CA 1
ATOM 570 C C . ASP A 1 72 ? 21.906 19.5 -0.156 1 95.19 72 ASP A C 1
ATOM 572 O O . ASP A 1 72 ? 23 20.078 -0.257 1 95.19 72 ASP A O 1
ATOM 576 N N . ARG A 1 73 ? 20.828 20.062 0.283 1 92.5 73 ARG A N 1
ATOM 577 C CA . ARG A 1 73 ? 20.891 21.422 0.808 1 92.5 73 ARG A CA 1
ATOM 578 C C . ARG A 1 73 ? 21.828 21.516 2 1 92.5 73 ARG A C 1
ATOM 580 O O . ARG A 1 73 ? 22.578 22.484 2.131 1 92.5 73 ARG A O 1
ATOM 587 N N . ILE A 1 74 ? 21.828 20.484 2.816 1 91.12 74 ILE A N 1
ATOM 588 C CA . ILE A 1 74 ? 22.672 20.469 4.012 1 91.12 7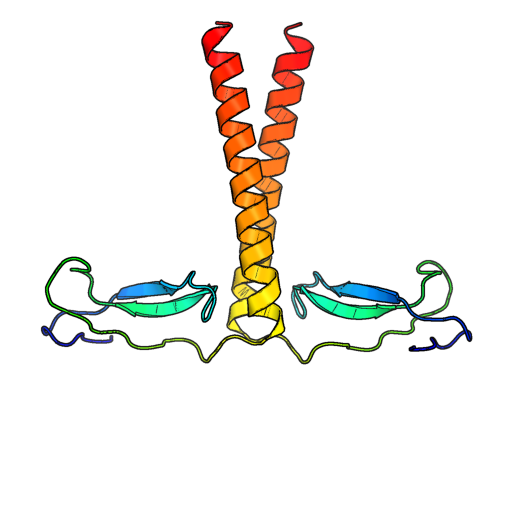4 ILE A CA 1
ATOM 589 C C . ILE A 1 74 ? 24.125 20.266 3.613 1 91.12 74 ILE A C 1
ATOM 591 O O . ILE A 1 74 ? 25.031 20.875 4.184 1 91.12 74 ILE A O 1
ATOM 595 N N . ARG A 1 75 ? 24.281 19.406 2.666 1 90.88 75 ARG A N 1
ATOM 596 C CA . ARG A 1 75 ? 25.641 19.109 2.211 1 90.88 75 ARG A CA 1
ATOM 597 C C . ARG A 1 75 ? 26.297 20.328 1.583 1 90.88 75 ARG A C 1
ATOM 599 O O . ARG A 1 75 ? 27.5 20.531 1.721 1 90.88 75 ARG A O 1
ATOM 606 N N . THR A 1 76 ? 25.625 21.141 0.862 1 88.81 76 THR A N 1
ATOM 607 C CA . THR A 1 76 ? 26.188 22.297 0.187 1 88.81 76 THR A CA 1
ATOM 608 C C . THR A 1 76 ? 26.375 23.453 1.167 1 88.81 76 THR A C 1
ATOM 610 O O . THR A 1 76 ? 27.078 24.422 0.87 1 88.81 76 THR A O 1
ATOM 613 N N . LYS A 1 77 ? 25.641 23.562 2.184 1 78.75 77 LYS A N 1
ATOM 614 C CA . LYS A 1 77 ? 25.844 24.625 3.158 1 78.75 77 LYS A CA 1
ATOM 615 C C . LYS A 1 77 ? 27.047 24.312 4.059 1 78.75 77 LYS A C 1
ATOM 617 O O . LYS A 1 77 ? 27.5 25.172 4.805 1 78.75 77 LYS A O 1
ATOM 622 N N . VAL A 1 78 ? 27.547 23.047 3.957 1 60.19 78 VAL A N 1
ATOM 623 C CA . VAL A 1 78 ? 28.797 22.781 4.664 1 60.19 78 VAL A CA 1
ATOM 624 C C . VAL A 1 78 ? 29.969 23.016 3.73 1 60.19 78 VAL A C 1
ATOM 626 O O . VAL A 1 78 ? 29.922 22.672 2.549 1 60.19 78 VAL A O 1
ATOM 629 N N . MET B 1 1 ? -26.734 7.805 -1.785 1 89 1 MET B N 1
ATOM 630 C CA . MET B 1 1 ? -26.375 8.375 -0.492 1 89 1 MET B CA 1
ATOM 631 C C . MET B 1 1 ? -26.703 7.406 0.641 1 89 1 MET B C 1
ATOM 633 O O . MET B 1 1 ? -27.703 6.703 0.589 1 89 1 MET B O 1
ATOM 637 N N . VAL B 1 2 ? -25.734 7.223 1.526 1 94.88 2 VAL B N 1
ATOM 63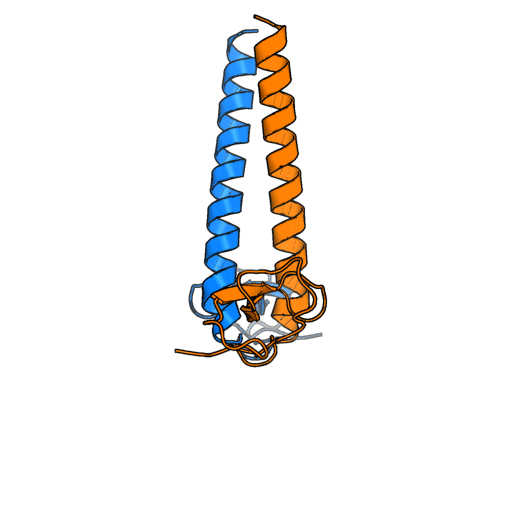8 C CA . VAL B 1 2 ? -25.922 6.285 2.629 1 94.88 2 VAL B CA 1
ATOM 639 C C . VAL B 1 2 ? -26.172 7.055 3.924 1 94.88 2 VAL B C 1
ATOM 641 O O . VAL B 1 2 ? -25.516 8.07 4.184 1 94.88 2 VAL B O 1
ATOM 644 N N . VAL B 1 3 ? -27.188 6.59 4.641 1 92.94 3 VAL B N 1
ATOM 645 C CA . VAL B 1 3 ? -27.578 7.258 5.883 1 92.94 3 VAL B CA 1
ATOM 646 C C . VAL B 1 3 ? -27.156 6.402 7.078 1 92.94 3 VAL B C 1
ATOM 648 O O . VAL B 1 3 ? -27.328 5.18 7.066 1 92.94 3 VAL B O 1
ATOM 651 N N . CYS B 1 4 ? -26.516 7.117 8.133 1 92.62 4 CYS B N 1
ATOM 652 C CA . CYS B 1 4 ? -26.094 6.344 9.297 1 92.62 4 CYS B CA 1
ATOM 653 C C . CYS B 1 4 ? -27.25 6.16 10.273 1 92.62 4 CYS B C 1
ATOM 655 O O . CYS B 1 4 ? -28.406 6.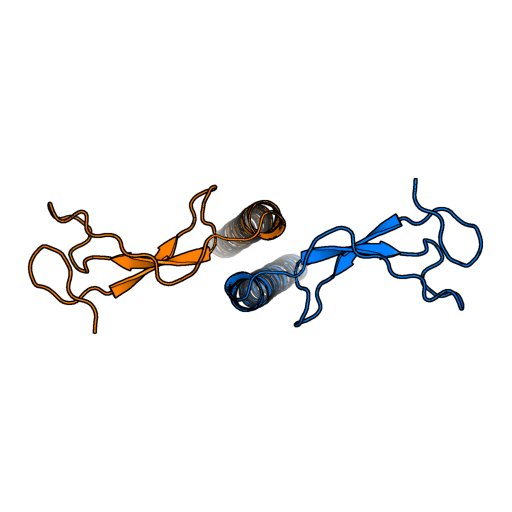473 9.953 1 92.62 4 CYS B O 1
ATOM 657 N N . HIS B 1 5 ? -26.969 5.531 11.398 1 89.81 5 HIS B N 1
ATOM 658 C CA . HIS B 1 5 ? -28 5.121 12.344 1 89.81 5 HIS B CA 1
ATOM 659 C C . HIS B 1 5 ? -28.656 6.332 13 1 89.81 5 HIS B C 1
ATOM 661 O O . HIS B 1 5 ? -29.812 6.258 13.438 1 89.81 5 HIS B O 1
ATOM 667 N N . CYS B 1 6 ? -28.062 7.488 13.008 1 89.38 6 CYS B N 1
ATOM 668 C CA . CYS B 1 6 ? -28.594 8.664 13.688 1 89.38 6 CYS B CA 1
ATOM 669 C C . CYS B 1 6 ? -29.359 9.547 12.711 1 89.38 6 CYS B C 1
ATOM 671 O O . CYS B 1 6 ? -29.828 10.633 13.086 1 89.38 6 CYS B O 1
ATOM 673 N N . GLY B 1 7 ? -29.406 9.094 11.461 1 90.06 7 GLY B N 1
ATOM 674 C CA . GLY B 1 7 ? -30.234 9.789 10.492 1 90.06 7 GLY B CA 1
ATOM 675 C C . GLY B 1 7 ? -29.469 10.789 9.648 1 90.06 7 GLY B C 1
ATOM 676 O O . GLY B 1 7 ? -30.047 11.484 8.82 1 90.06 7 GLY B O 1
ATOM 677 N N . ARG B 1 8 ? -28.219 10.781 9.828 1 90.94 8 ARG B N 1
ATOM 678 C CA . ARG B 1 8 ? -27.391 11.688 9.055 1 90.94 8 ARG B CA 1
ATOM 679 C C . ARG B 1 8 ? -26.734 10.961 7.879 1 90.94 8 ARG B C 1
ATOM 681 O O . ARG B 1 8 ? -26.609 9.734 7.891 1 90.94 8 ARG B O 1
ATOM 688 N N . PHE B 1 9 ? -26.375 11.758 6.965 1 93.81 9 PHE B N 1
ATOM 689 C CA . PHE B 1 9 ? -25.641 11.172 5.844 1 93.81 9 PHE B CA 1
ATOM 690 C C . PHE B 1 9 ? -24.266 10.68 6.289 1 93.81 9 PHE B C 1
ATOM 692 O O . PHE B 1 9 ? -23.562 11.383 7.008 1 93.81 9 PHE B O 1
ATOM 699 N N . ALA B 1 10 ? -23.938 9.477 5.82 1 94.44 10 ALA B N 1
ATOM 700 C CA . ALA B 1 10 ? -22.641 8.891 6.137 1 94.44 10 ALA B CA 1
ATOM 701 C C . ALA B 1 10 ? -21.562 9.398 5.188 1 94.44 10 ALA B C 1
ATOM 703 O O . ALA B 1 10 ? -21.859 9.844 4.078 1 94.44 10 ALA B O 1
ATOM 704 N N . ILE B 1 11 ? -20.328 9.359 5.676 1 95 11 ILE B N 1
ATOM 705 C CA . ILE B 1 11 ? -19.172 9.703 4.844 1 95 11 ILE B CA 1
ATOM 706 C C . ILE B 1 11 ? -18.297 8.469 4.633 1 95 11 ILE B C 1
ATOM 708 O O . ILE B 1 11 ? -18.391 7.496 5.387 1 95 11 ILE B O 1
ATOM 712 N N . VAL B 1 12 ? -17.547 8.531 3.539 1 96.5 12 VAL B N 1
ATOM 713 C CA . VAL B 1 12 ? -16.656 7.426 3.246 1 96.5 12 VAL B CA 1
ATOM 714 C C . VAL B 1 12 ? -15.273 7.707 3.854 1 96.5 12 VAL B C 1
ATOM 716 O O . VAL B 1 12 ? -14.727 8.797 3.689 1 96.5 12 VAL B O 1
ATOM 719 N N . ARG B 1 13 ? -14.789 6.691 4.645 1 96.06 13 ARG B N 1
ATOM 720 C CA . ARG B 1 13 ? -13.438 6.734 5.211 1 96.06 13 ARG B CA 1
ATOM 721 C C . ARG B 1 13 ? -12.625 5.523 4.77 1 96.06 13 ARG B C 1
ATOM 723 O O . ARG B 1 13 ? -13.164 4.582 4.188 1 96.06 13 ARG B O 1
ATOM 730 N N . THR B 1 14 ? -11.312 5.707 4.996 1 97.88 14 THR B N 1
ATOM 731 C CA . THR B 1 14 ? -10.406 4.598 4.711 1 97.88 14 THR B CA 1
ATOM 732 C C . THR B 1 14 ? -9.922 3.949 6 1 97.88 14 THR B C 1
ATOM 734 O O . THR B 1 14 ? -9.469 4.637 6.918 1 97.88 14 THR B O 1
ATOM 737 N N . SER B 1 15 ? -10.086 2.631 6.082 1 97.75 15 SER B N 1
ATOM 738 C CA . SER B 1 15 ? -9.594 1.868 7.223 1 97.75 15 SER B CA 1
ATOM 739 C C . SER B 1 15 ? -8.094 1.609 7.109 1 97.75 15 SER B C 1
ATOM 741 O O . SER B 1 15 ? -7.594 1.292 6.027 1 97.75 15 SER B O 1
ATOM 743 N N . TRP B 1 16 ? -7.414 1.684 8.242 1 97.56 16 TRP B N 1
ATOM 744 C CA . TRP B 1 16 ? -5.977 1.429 8.266 1 97.56 16 TRP B CA 1
ATOM 745 C C . TRP B 1 16 ? -5.621 0.411 9.344 1 97.56 16 TRP B C 1
ATOM 747 O O . TRP B 1 16 ? -4.461 0.302 9.75 1 97.56 16 TRP B O 1
ATOM 757 N N . THR B 1 17 ? -6.648 -0.285 9.703 1 97 17 THR B N 1
ATOM 758 C CA . THR B 1 17 ? -6.406 -1.349 10.672 1 97 17 THR B CA 1
ATOM 759 C C . THR B 1 17 ? -5.664 -2.512 10.023 1 97 17 THR B C 1
ATOM 761 O O . THR B 1 17 ? -5.664 -2.652 8.797 1 97 17 THR B O 1
ATOM 764 N N . ASP B 1 18 ? -5.098 -3.387 10.742 1 94.81 18 ASP B N 1
ATOM 765 C CA . ASP B 1 18 ? -4.336 -4.531 10.258 1 94.81 18 ASP B CA 1
ATOM 766 C C . ASP B 1 18 ? -5.223 -5.484 9.461 1 94.81 18 ASP B C 1
ATOM 768 O O . ASP B 1 18 ? -4.754 -6.148 8.531 1 94.81 18 ASP B O 1
ATOM 772 N N . GLN B 1 19 ? -6.473 -5.516 9.766 1 96.19 19 GLN B N 1
ATOM 773 C CA . GLN B 1 19 ? -7.383 -6.469 9.148 1 96.19 19 GLN B CA 1
ATOM 774 C C . GLN B 1 19 ? -8 -5.895 7.875 1 96.19 19 GLN B C 1
ATOM 776 O O . GLN B 1 19 ? -8.422 -6.641 6.988 1 96.19 19 GLN B O 1
ATOM 781 N N . ASN B 1 20 ? -8.055 -4.562 7.734 1 98.19 20 ASN B N 1
ATOM 782 C CA . ASN B 1 20 ? -8.719 -3.904 6.609 1 98.19 20 ASN B CA 1
ATOM 783 C C . ASN B 1 20 ? -7.922 -2.695 6.121 1 98.19 20 ASN B C 1
ATOM 785 O O . ASN B 1 20 ? -8.461 -1.594 6.02 1 98.19 20 ASN B O 1
ATOM 789 N N . PRO B 1 21 ? -6.695 -2.936 5.805 1 98.69 21 PRO B N 1
ATOM 790 C CA . PRO B 1 21 ? -5.902 -1.777 5.387 1 98.69 21 PRO B CA 1
ATOM 791 C C . PRO B 1 21 ? -6.336 -1.215 4.039 1 98.69 21 PRO B C 1
ATOM 793 O O . PRO B 1 21 ? -6.363 -1.942 3.041 1 98.69 21 PRO B O 1
ATOM 796 N N . GLY B 1 22 ? -6.703 0.036 4.086 1 98.5 22 GLY B N 1
ATOM 797 C CA . GLY B 1 22 ? -7.023 0.7 2.83 1 98.5 22 GLY B CA 1
ATOM 798 C C . GLY B 1 22 ? -8.477 0.544 2.428 1 98.5 22 GLY B C 1
ATOM 799 O O . GLY B 1 22 ? -8.93 1.165 1.463 1 98.5 22 GLY B O 1
ATOM 800 N N . ARG B 1 23 ? -9.18 -0.301 3.127 1 98.75 23 ARG B N 1
ATOM 801 C CA . ARG B 1 23 ? -10.57 -0.583 2.779 1 98.75 23 ARG B CA 1
ATOM 802 C C . ARG B 1 23 ? -11.461 0.621 3.068 1 98.75 23 ARG B C 1
ATOM 804 O O . ARG B 1 23 ? -11.32 1.272 4.105 1 98.75 23 ARG B O 1
ATOM 811 N N . ARG B 1 24 ? -12.375 0.798 2.166 1 98.56 24 ARG B N 1
ATOM 812 C CA . ARG B 1 24 ? -13.273 1.93 2.373 1 98.56 24 ARG B CA 1
ATOM 813 C C . ARG B 1 24 ? -14.547 1.497 3.102 1 98.56 24 ARG B C 1
ATOM 815 O O . ARG B 1 24 ? -15.039 0.39 2.887 1 98.56 24 ARG B O 1
ATOM 822 N N . PHE B 1 25 ? -15.008 2.49 3.961 1 97.5 25 PHE B N 1
ATOM 823 C CA . PHE B 1 25 ? -16.234 2.221 4.699 1 97.5 25 PHE B CA 1
ATOM 824 C C . PHE B 1 25 ? -17.016 3.508 4.949 1 97.5 25 PHE B C 1
ATOM 826 O O . PHE B 1 25 ? -16.422 4.59 5 1 97.5 25 PHE B O 1
ATOM 833 N N . TYR B 1 26 ? -18.281 3.398 5 1 96.38 26 TYR B N 1
ATOM 834 C CA . TYR B 1 26 ? -19.141 4.484 5.422 1 96.38 26 TYR B CA 1
ATOM 835 C C . TYR B 1 26 ? -19.078 4.684 6.934 1 96.38 26 TYR B C 1
ATOM 837 O O . TYR B 1 26 ? -19.062 3.709 7.691 1 96.38 26 TYR B O 1
ATOM 845 N N . SER B 1 27 ? -19 5.969 7.305 1 94 27 SER B N 1
ATOM 846 C CA . SER B 1 27 ? -18.984 6.312 8.719 1 94 27 SER B CA 1
ATOM 847 C C . SER B 1 27 ? -19.766 7.602 8.977 1 94 27 SER B C 1
ATOM 849 O O . SER B 1 27 ? -19.969 8.406 8.07 1 94 27 SER B O 1
ATOM 851 N N . CYS B 1 28 ? -20.203 7.637 10.188 1 92.62 28 CYS B N 1
ATOM 852 C CA . CYS B 1 28 ? -20.906 8.852 10.602 1 92.62 28 CYS B CA 1
ATOM 853 C C . CYS B 1 28 ? -19.953 10.031 10.68 1 92.62 28 CYS B C 1
ATOM 855 O O . CYS B 1 28 ? -18.828 9.898 11.164 1 92.62 28 CYS B O 1
ATOM 857 N N . LEU B 1 29 ? -20.391 11.156 10.062 1 85.56 29 LEU B N 1
ATOM 858 C CA . LEU B 1 29 ? -19.594 12.375 10.07 1 85.56 29 LEU B CA 1
ATOM 859 C C . LEU B 1 29 ? -19.328 12.852 11.5 1 85.56 29 LEU B C 1
ATOM 861 O O . LEU B 1 29 ? -18.297 13.438 11.781 1 85.56 29 LEU B O 1
ATOM 865 N N . MET B 1 30 ? -20.203 12.664 12.281 1 77.44 30 MET B N 1
ATOM 866 C CA . MET B 1 30 ? -20.047 13.07 13.68 1 77.44 30 MET B CA 1
ATOM 867 C C . MET B 1 30 ? -19.266 12.031 14.461 1 77.44 30 MET B C 1
ATOM 869 O O . MET B 1 30 ? -19.484 11.852 15.664 1 77.44 30 MET B O 1
ATOM 873 N N . GLN B 1 31 ? -18.266 11.367 13.82 1 64.5 31 GLN B N 1
ATOM 874 C CA . GLN B 1 31 ? -17.328 10.359 14.312 1 64.5 31 GLN B CA 1
ATOM 875 C C . GLN B 1 31 ? -16.594 10.859 15.555 1 64.5 31 GLN B C 1
ATOM 877 O O . GLN B 1 31 ? -15.969 11.914 15.539 1 64.5 31 GLN B O 1
ATOM 882 N N . GLY B 1 32 ? -17.125 10.93 16.719 1 57.16 32 GLY B N 1
ATOM 883 C CA . GLY B 1 32 ? -16.938 11.211 18.125 1 57.16 32 GLY B CA 1
ATOM 884 C C . GLY B 1 32 ? -18.203 11.047 18.953 1 57.16 32 GLY B C 1
ATOM 885 O O . GLY B 1 32 ? -18.156 11.023 20.188 1 57.16 32 GLY B O 1
ATOM 886 N N . THR B 1 33 ? -19.234 11.078 18.203 1 58.03 33 THR B N 1
ATOM 887 C CA . THR B 1 33 ? -20.453 10.914 18.969 1 58.03 33 THR B CA 1
ATOM 888 C C . THR B 1 33 ? -20.812 9.438 19.125 1 58.03 33 THR B C 1
ATOM 890 O O . THR B 1 33 ? -20.094 8.57 18.594 1 58.03 33 THR B O 1
ATOM 893 N N . LYS B 1 34 ? -21.875 9 19.766 1 72.19 34 LYS B N 1
ATOM 894 C CA . LYS B 1 34 ? -22.531 7.77 20.188 1 72.19 34 LYS B CA 1
ATOM 895 C C . LYS B 1 34 ? -22.906 6.898 19 1 72.19 34 LYS B C 1
ATOM 897 O O . LYS B 1 34 ? -23.172 5.703 19.156 1 72.19 34 LYS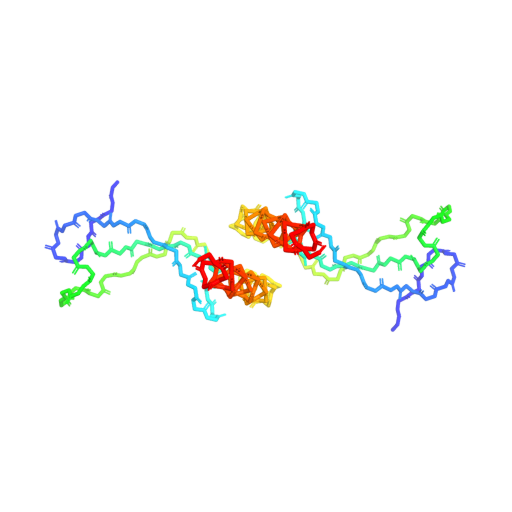 B O 1
ATOM 902 N N . CYS B 1 35 ? -22.578 7.473 17.703 1 87.56 35 CYS B N 1
ATOM 903 C CA . CYS B 1 35 ? -23.062 6.676 16.578 1 87.56 35 CYS B CA 1
ATOM 904 C C . CYS B 1 35 ? -22 5.703 16.094 1 87.56 35 CYS B C 1
ATOM 906 O O . CYS B 1 35 ? -20.859 6.102 15.828 1 87.56 35 CYS B O 1
ATOM 908 N N . ARG B 1 36 ? -22.203 4.438 16 1 86.12 36 ARG B N 1
ATOM 909 C CA . ARG B 1 36 ? -21.25 3.385 15.68 1 86.12 36 ARG B CA 1
ATOM 910 C C . ARG B 1 36 ? -21.547 2.77 14.32 1 86.12 36 ARG B C 1
ATOM 912 O O . ARG B 1 36 ? -21.266 1.594 14.086 1 86.12 36 ARG B O 1
ATOM 919 N N . PHE B 1 37 ? -22.156 3.627 13.484 1 93.19 37 PHE B N 1
ATOM 920 C CA . PHE B 1 37 ? -22.5 3.125 12.164 1 93.19 37 PHE B CA 1
ATOM 921 C C . PHE B 1 37 ? -21.25 2.84 11.336 1 93.19 37 PHE B C 1
ATOM 923 O O . PHE B 1 37 ? -20.375 3.693 11.219 1 93.19 37 PHE B O 1
ATOM 930 N N . ILE B 1 38 ? -21.109 1.637 10.789 1 93.19 38 ILE B N 1
ATOM 931 C CA . ILE B 1 38 ? -20.062 1.241 9.852 1 93.19 38 ILE B CA 1
ATOM 932 C C . ILE B 1 38 ? -20.656 0.376 8.75 1 93.19 38 ILE B C 1
ATOM 934 O O . ILE B 1 38 ? -21.359 -0.598 9.023 1 93.19 38 ILE B O 1
ATOM 938 N N . GLY B 1 39 ? -20.484 0.832 7.547 1 95.81 39 GLY B N 1
ATOM 939 C CA . GLY B 1 39 ? -20.844 0.059 6.367 1 95.81 39 GLY B CA 1
ATOM 940 C C . GLY B 1 39 ? -19.719 -0.034 5.348 1 95.81 39 GLY B C 1
ATOM 941 O O . GLY B 1 39 ? -19.266 0.984 4.82 1 95.81 39 GLY B O 1
ATOM 942 N N . TRP B 1 40 ? -19.469 -1.281 5.012 1 97.5 40 TRP B N 1
ATOM 943 C CA . TRP B 1 40 ? -18.328 -1.476 4.121 1 97.5 40 TRP B CA 1
ATOM 944 C C . TRP B 1 40 ? -18.688 -1.12 2.684 1 97.5 40 TRP B C 1
ATOM 946 O O . TRP B 1 40 ? -19.734 -1.533 2.18 1 97.5 40 TRP B O 1
ATOM 956 N N . VAL B 1 41 ? -17.812 -0.333 2.158 1 98.06 41 VAL B N 1
ATOM 957 C CA . VAL B 1 41 ? -17.922 0.017 0.745 1 98.06 41 VAL B CA 1
ATOM 958 C C . VAL B 1 41 ? -17.234 -1.057 -0.103 1 98.06 41 VAL B C 1
ATOM 960 O O . VAL B 1 41 ? -17.812 -1.529 -1.09 1 98.06 41 VAL B O 1
ATOM 963 N N . ASP B 1 42 ? -16.062 -1.45 0.277 1 98.44 42 ASP B N 1
ATOM 964 C 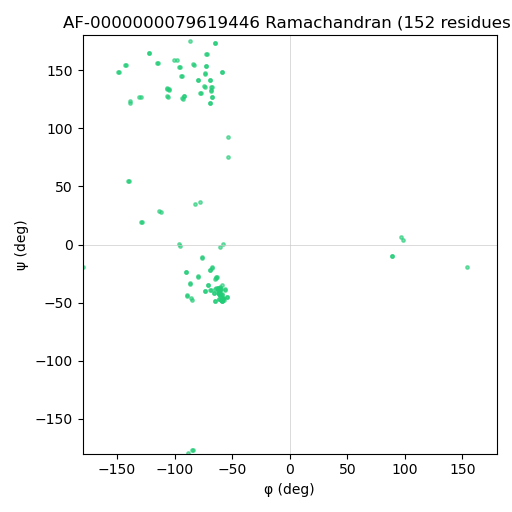CA . ASP B 1 42 ? -15.258 -2.438 -0.439 1 98.44 42 ASP B CA 1
ATOM 965 C C . ASP B 1 42 ? -15.445 -3.832 0.154 1 98.44 42 ASP B C 1
ATOM 967 O O . ASP B 1 42 ? -15.727 -3.973 1.347 1 98.44 42 ASP B O 1
ATOM 971 N N . PRO B 1 43 ? -15.25 -4.855 -0.686 1 98.12 43 PRO B N 1
ATOM 972 C CA . PRO B 1 43 ? -15.102 -6.199 -0.126 1 98.12 43 PRO B CA 1
ATOM 973 C C . PRO B 1 43 ? -13.844 -6.348 0.726 1 98.12 43 PRO B C 1
ATOM 975 O O . PRO B 1 43 ? -13.039 -5.418 0.811 1 98.12 43 PRO B O 1
ATOM 978 N N . PRO B 1 44 ? -13.695 -7.492 1.378 1 98.19 44 PRO B N 1
ATOM 979 C CA . PRO B 1 44 ? -12.477 -7.703 2.158 1 98.19 44 PRO B CA 1
ATOM 980 C C . PRO B 1 44 ? -11.211 -7.605 1.31 1 98.19 44 PRO B C 1
ATOM 982 O O . PRO B 1 44 ? -11.211 -8.023 0.148 1 98.19 44 PRO B O 1
ATOM 985 N N . MET B 1 45 ? -10.25 -7.172 1.941 1 98.5 45 MET B N 1
ATOM 986 C CA . MET B 1 45 ? -8.969 -7.031 1.265 1 98.5 45 MET B CA 1
ATOM 987 C C . MET B 1 45 ? -8.32 -8.391 1.034 1 98.5 45 MET B C 1
ATOM 989 O O . MET B 1 45 ? -8.445 -9.297 1.865 1 98.5 45 MET B O 1
ATOM 993 N N . CYS B 1 46 ? -7.617 -8.453 -0.055 1 98.5 46 CYS B N 1
ATOM 994 C CA . CYS B 1 46 ? -6.945 -9.711 -0.361 1 98.5 46 CYS B CA 1
ATOM 995 C C . CYS B 1 46 ? -5.754 -9.93 0.561 1 98.5 46 CYS B C 1
ATOM 997 O O . CYS B 1 46 ? -5.176 -8.969 1.077 1 98.5 46 CYS B O 1
ATOM 999 N N . PRO B 1 47 ? -5.41 -11.156 0.765 1 98.12 47 PRO B N 1
ATOM 1000 C CA . PRO B 1 47 ? -4.375 -11.477 1.75 1 98.12 47 PRO B CA 1
ATOM 1001 C C . PRO B 1 47 ? -3.072 -10.727 1.508 1 98.12 47 PRO B C 1
ATOM 1003 O O . PRO B 1 47 ? -2.484 -10.18 2.447 1 98.12 47 PRO B O 1
ATOM 1006 N N . ARG B 1 48 ? -2.637 -10.688 0.304 1 98.62 48 ARG B N 1
ATOM 1007 C CA . ARG B 1 48 ? -1.366 -10.031 0.014 1 98.62 48 ARG B CA 1
ATOM 1008 C C . ARG B 1 48 ? -1.417 -8.555 0.385 1 98.62 48 ARG B C 1
ATOM 1010 O O . ARG B 1 48 ? -0.451 -8.016 0.925 1 98.62 48 ARG B O 1
ATOM 1017 N N . SER B 1 49 ? -2.488 -7.926 0.101 1 98.56 49 SER B N 1
ATOM 1018 C CA . SER B 1 49 ? -2.598 -6.5 0.401 1 98.56 49 SER B CA 1
ATOM 1019 C C . SER B 1 49 ? -2.555 -6.246 1.904 1 98.56 49 SER B C 1
ATOM 1021 O O . SER B 1 49 ? -2.057 -5.211 2.352 1 98.56 49 SER B O 1
ATOM 1023 N N . LYS B 1 50 ? -3.002 -7.172 2.691 1 98.56 50 LYS B N 1
ATOM 1024 C CA . LYS B 1 50 ? -2.982 -7.035 4.145 1 98.56 50 LYS B CA 1
ATOM 1025 C C . LYS B 1 50 ? -1.555 -7.082 4.684 1 98.56 50 LYS B C 1
ATOM 1027 O O . LYS B 1 50 ? -1.287 -6.617 5.793 1 98.56 50 LYS B O 1
ATOM 1032 N N . GLU B 1 51 ? -0.768 -7.637 3.912 1 98.12 51 GLU B N 1
ATOM 1033 C CA . GLU B 1 51 ? 0.637 -7.723 4.301 1 98.12 51 GLU B CA 1
ATOM 1034 C C . GLU B 1 51 ? 1.42 -6.504 3.816 1 98.12 51 GLU B C 1
ATOM 1036 O O . GLU B 1 51 ? 2.178 -5.902 4.578 1 98.12 51 GLU B O 1
ATOM 1041 N N . ILE B 1 52 ? 1.151 -6.168 2.586 1 98.5 52 ILE B N 1
ATOM 1042 C CA . ILE B 1 52 ? 2.078 -5.246 1.933 1 98.5 52 ILE B CA 1
ATOM 1043 C C . ILE B 1 52 ? 1.686 -3.807 2.252 1 98.5 52 ILE B C 1
ATOM 1045 O O . ILE B 1 52 ? 2.549 -2.934 2.365 1 98.5 52 ILE B O 1
ATOM 1049 N N . ILE B 1 53 ? 0.404 -3.533 2.391 1 98.69 53 ILE B N 1
ATOM 1050 C CA . ILE B 1 53 ? -0.043 -2.158 2.576 1 98.69 53 ILE B CA 1
ATOM 1051 C C . ILE B 1 53 ? 0.486 -1.619 3.904 1 98.69 53 ILE B C 1
ATOM 1053 O O . ILE B 1 53 ? 1.067 -0.532 3.953 1 98.69 53 ILE B O 1
ATOM 1057 N N . PRO B 1 54 ? 0.343 -2.352 5.043 1 98.38 54 PRO B N 1
ATOM 1058 C CA . PRO B 1 54 ? 0.944 -1.843 6.277 1 98.38 54 PRO B CA 1
ATOM 1059 C C . PRO B 1 54 ? 2.445 -1.592 6.145 1 98.38 54 PRO B C 1
ATOM 1061 O O . PRO B 1 54 ? 2.971 -0.642 6.727 1 98.38 54 PRO B O 1
ATOM 1064 N N . GLY B 1 55 ? 3.125 -2.408 5.48 1 97.81 55 GLY B N 1
ATOM 1065 C CA . GLY B 1 55 ? 4.547 -2.209 5.254 1 97.81 55 GLY B CA 1
ATOM 1066 C C . GLY B 1 55 ? 4.863 -0.914 4.531 1 97.81 55 GLY B C 1
ATOM 1067 O O . GLY B 1 55 ? 5.77 -0.178 4.93 1 97.81 55 GLY B O 1
ATOM 1068 N N . LEU B 1 56 ? 4.137 -0.698 3.494 1 97.94 56 LEU B N 1
ATOM 1069 C CA . LEU B 1 56 ? 4.32 0.524 2.721 1 97.94 56 LEU B CA 1
ATOM 1070 C C . LEU B 1 56 ? 4.035 1.756 3.572 1 97.94 56 LEU B C 1
ATOM 1072 O O . LEU B 1 56 ? 4.77 2.744 3.508 1 97.94 56 LEU B O 1
ATOM 1076 N N . LEU B 1 57 ? 3.006 1.704 4.355 1 97.75 57 LEU B N 1
ATOM 1077 C CA . LEU B 1 57 ? 2.658 2.811 5.242 1 97.75 57 LEU B CA 1
ATOM 1078 C C . LEU B 1 57 ? 3.773 3.07 6.25 1 97.75 57 LEU B C 1
ATOM 1080 O O . LEU B 1 57 ? 4.156 4.223 6.473 1 97.75 57 LEU B O 1
ATOM 1084 N N . LYS B 1 58 ? 4.262 2.047 6.859 1 98.06 58 LYS B N 1
ATOM 1085 C CA . LYS B 1 58 ? 5.348 2.191 7.824 1 98.06 58 LYS B CA 1
ATOM 1086 C C . LYS B 1 58 ? 6.574 2.832 7.18 1 98.06 58 LYS B C 1
ATOM 1088 O O . LYS B 1 58 ? 7.195 3.725 7.766 1 98.06 58 LYS B O 1
ATOM 1093 N N . SER B 1 59 ? 6.934 2.311 6.039 1 97.94 59 SER B N 1
ATOM 1094 C CA . SER B 1 59 ? 8.078 2.869 5.328 1 97.94 59 SER B CA 1
ATOM 1095 C C . SER B 1 59 ? 7.883 4.352 5.039 1 97.94 59 SER B C 1
ATOM 1097 O O . SER B 1 59 ? 8.797 5.156 5.234 1 97.94 59 SER B O 1
ATOM 1099 N N . LYS B 1 60 ? 6.727 4.668 4.523 1 98.06 60 LYS B N 1
ATOM 1100 C CA . LYS B 1 60 ? 6.43 6.066 4.227 1 98.06 60 LYS B CA 1
ATOM 1101 C C . LYS B 1 60 ? 6.543 6.93 5.48 1 98.06 60 LYS B C 1
ATOM 1103 O O . LYS B 1 60 ? 7.141 8.008 5.441 1 98.06 60 LYS B O 1
ATOM 1108 N N . ASN B 1 61 ? 5.957 6.461 6.574 1 97.56 61 ASN B N 1
ATOM 1109 C CA . ASN B 1 61 ? 5.988 7.207 7.828 1 97.56 61 ASN B CA 1
ATOM 1110 C C . ASN B 1 61 ? 7.418 7.43 8.312 1 97.56 61 ASN B C 1
ATOM 1112 O O . ASN B 1 61 ? 7.746 8.5 8.828 1 97.56 61 ASN B O 1
ATOM 1116 N N . LYS B 1 62 ? 8.148 6.434 8.125 1 98.44 62 LYS B N 1
ATOM 1117 C CA . LYS B 1 62 ? 9.547 6.547 8.531 1 98.44 62 LYS B CA 1
ATOM 1118 C C . LYS B 1 62 ? 10.258 7.648 7.746 1 98.44 62 LYS B C 1
ATOM 1120 O O . LYS B 1 62 ? 10.969 8.469 8.328 1 98.44 62 LYS B O 1
ATOM 1125 N N . VAL B 1 63 ? 9.961 7.672 6.465 1 98.38 63 VAL B N 1
ATOM 1126 C CA . VAL B 1 63 ? 10.625 8.664 5.625 1 98.38 63 VAL B CA 1
ATOM 1127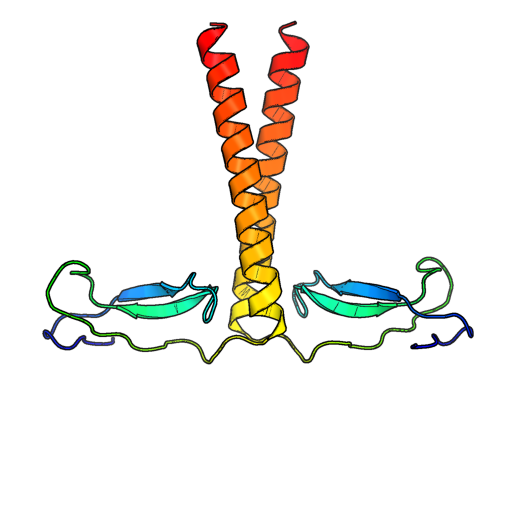 C C . VAL B 1 63 ? 10.086 10.055 5.945 1 98.38 63 VAL B C 1
ATOM 1129 O O . VAL B 1 63 ? 10.836 11.039 5.922 1 98.38 63 VAL B O 1
ATOM 1132 N N . ASP B 1 64 ? 8.867 10.125 6.254 1 98.31 64 ASP B N 1
ATOM 1133 C CA . ASP B 1 64 ? 8.273 11.391 6.664 1 98.31 64 ASP B CA 1
ATOM 1134 C C . ASP B 1 64 ? 8.961 11.938 7.914 1 98.31 64 ASP B C 1
ATOM 1136 O O . ASP B 1 64 ? 9.203 13.141 8.016 1 98.31 64 ASP B O 1
ATOM 1140 N N . LEU B 1 65 ? 9.227 11.086 8.852 1 97.94 65 LEU B N 1
ATOM 1141 C CA . LEU B 1 65 ? 9.93 11.484 10.062 1 97.94 65 LEU B CA 1
ATOM 1142 C C . LEU B 1 65 ? 11.336 11.992 9.734 1 97.94 65 LEU B C 1
ATOM 1144 O O . LEU B 1 65 ? 11.812 12.953 10.344 1 97.94 65 LEU B O 1
ATOM 1148 N N . A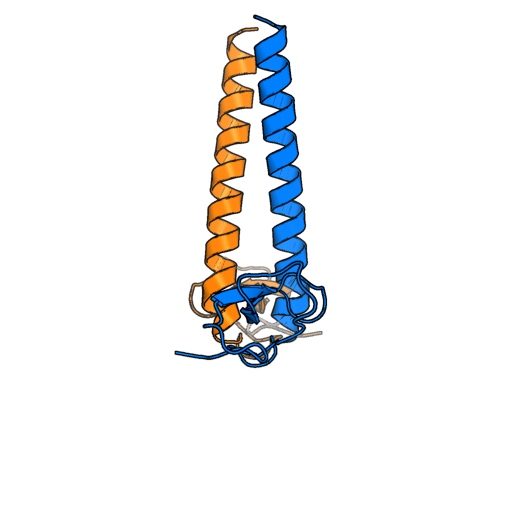SP B 1 66 ? 11.93 11.352 8.789 1 97.81 66 ASP B N 1
ATOM 1149 C CA . ASP B 1 66 ? 13.25 11.805 8.359 1 97.81 66 ASP B CA 1
ATOM 1150 C C . ASP B 1 66 ? 13.195 13.234 7.84 1 97.81 66 ASP B C 1
ATOM 1152 O O . ASP B 1 66 ? 14.078 14.047 8.133 1 97.81 66 ASP B O 1
ATOM 1156 N N . VAL B 1 67 ? 12.203 13.516 7.07 1 98.12 67 VAL B N 1
ATOM 1157 C CA . VAL B 1 67 ? 12.031 14.852 6.512 1 98.12 67 VAL B CA 1
ATOM 1158 C C . VAL B 1 67 ? 11.914 15.875 7.641 1 98.12 67 VAL B C 1
ATOM 1160 O O . VAL B 1 67 ? 12.562 16.922 7.609 1 98.12 67 VAL B O 1
ATOM 1163 N N . LYS B 1 68 ? 11.07 15.516 8.547 1 97.69 68 LYS B N 1
ATOM 1164 C CA . LYS B 1 68 ? 10.867 16.422 9.672 1 97.69 68 LYS B CA 1
ATOM 1165 C C . LYS B 1 68 ? 12.18 16.672 10.414 1 97.69 68 LYS B C 1
ATOM 1167 O O . LYS B 1 68 ? 12.477 17.812 10.789 1 97.69 68 LYS B O 1
ATOM 1172 N N . THR B 1 69 ? 12.938 15.672 10.641 1 97.19 69 THR B N 1
ATOM 1173 C CA . THR B 1 69 ? 14.211 15.773 11.336 1 97.19 69 THR B CA 1
ATOM 1174 C C . THR B 1 69 ? 15.172 16.688 10.578 1 97.19 69 THR B C 1
ATOM 1176 O O . THR B 1 69 ? 15.828 17.531 11.172 1 97.19 69 THR B O 1
ATOM 1179 N N . LEU B 1 70 ? 15.234 16.547 9.266 1 96.25 70 LEU B N 1
ATOM 1180 C CA . LEU B 1 70 ? 16.125 17.328 8.438 1 96.25 70 LEU B CA 1
ATOM 1181 C C . LEU B 1 70 ? 15.703 18.797 8.398 1 96.25 70 LEU B C 1
ATOM 1183 O O . LEU B 1 70 ? 16.547 19.688 8.43 1 96.25 70 LEU B O 1
ATOM 1187 N N . GLU B 1 71 ? 14.375 18.922 8.336 1 95.81 71 GLU B N 1
ATOM 1188 C CA . GLU B 1 71 ? 13.852 20.297 8.352 1 95.81 71 GLU B CA 1
ATOM 1189 C C . GLU B 1 71 ? 14.219 21 9.656 1 95.81 71 GLU B C 1
ATOM 1191 O O . GLU B 1 71 ? 14.562 22.188 9.648 1 95.81 71 GLU B O 1
ATOM 1196 N N . ASP B 1 72 ? 14.172 20.344 10.742 1 95.19 72 ASP B N 1
ATOM 1197 C CA . ASP B 1 72 ? 14.523 20.906 12.047 1 95.19 72 ASP B CA 1
ATOM 1198 C C . ASP B 1 72 ? 16.016 21.25 12.117 1 95.19 72 ASP B C 1
ATOM 1200 O O . ASP B 1 72 ? 16.391 22.266 12.695 1 95.19 72 ASP B O 1
ATOM 1204 N N . ARG B 1 73 ? 16.812 20.375 11.594 1 92.56 73 ARG B N 1
ATOM 1205 C CA . ARG B 1 73 ? 18.25 20.609 11.562 1 92.56 73 ARG B CA 1
ATOM 1206 C C . ARG B 1 73 ? 18.578 21.875 10.781 1 92.56 73 ARG B C 1
ATOM 1208 O O . ARG B 1 73 ? 19.438 22.656 11.18 1 92.56 73 ARG B O 1
ATOM 1215 N N . ILE B 1 74 ? 17.828 22.094 9.703 1 91.31 74 ILE B N 1
ATOM 1216 C CA . ILE B 1 74 ? 18.062 23.25 8.852 1 91.31 74 ILE B CA 1
ATOM 1217 C C . ILE B 1 74 ? 17.578 24.516 9.555 1 91.31 74 ILE B C 1
ATOM 1219 O O . ILE B 1 74 ? 18.219 25.562 9.484 1 91.31 74 ILE B O 1
ATOM 1223 N N . ARG B 1 75 ? 16.469 24.359 10.195 1 91.25 75 ARG B N 1
ATOM 1224 C CA . ARG B 1 75 ? 15.883 25.5 10.891 1 91.25 75 ARG B CA 1
ATOM 1225 C C . ARG B 1 75 ? 16.781 25.953 12.031 1 91.25 75 ARG B C 1
ATOM 1227 O O . ARG B 1 75 ? 16.875 27.156 12.32 1 91.25 75 ARG B O 1
ATOM 1234 N N . THR B 1 76 ? 17.422 25.125 12.758 1 88.62 76 THR B N 1
ATOM 1235 C CA . THR B 1 76 ? 18.25 25.469 13.898 1 88.62 76 THR B CA 1
ATOM 1236 C C . THR B 1 76 ? 19.625 25.969 13.438 1 88.62 76 THR B C 1
ATOM 1238 O O . THR B 1 76 ? 20.359 26.578 14.211 1 88.62 76 THR B O 1
ATOM 1241 N N . LYS B 1 77 ? 20.156 25.609 12.352 1 78.56 77 LYS B N 1
ATOM 1242 C CA . LYS B 1 77 ? 21.422 26.125 11.867 1 78.56 77 LYS B CA 1
ATOM 1243 C C . LYS B 1 77 ? 21.266 27.531 11.289 1 78.56 77 LYS B C 1
ATOM 1245 O O . LYS B 1 77 ? 22.25 28.203 11 1 78.56 77 LYS B O 1
ATOM 1250 N N . VAL B 1 78 ? 19.969 27.922 11.102 1 60.12 78 VAL B N 1
ATOM 1251 C CA . VAL B 1 78 ? 19.781 29.328 10.734 1 60.12 78 VAL B CA 1
ATOM 1252 C C . VAL B 1 78 ? 19.609 30.172 11.992 1 60.12 78 VAL B C 1
ATOM 1254 O O . VAL B 1 78 ? 18.906 29.766 12.93 1 60.12 78 VAL B O 1
#

Organism: NCBI:txid192012

pLDDT: mean 93.12, std 9.26, range [57.06, 98.81]